Protein AF-A0A2M7XV37-F1 (afdb_monomer)

Secondary structure (DSSP, 8-state):
----HHHHHTT-HHHHHHHHHHHHTT-TTHHHHHHHHHTT-S-S--------TTSSHHHHHHHHHHHHHH--

Structure (mmCIF, N/CA/C/O backbone):
data_AF-A0A2M7XV37-F1
#
_entry.id   AF-A0A2M7XV37-F1
#
loop_
_atom_site.group_PDB
_atom_site.id
_atom_site.type_symbol
_atom_site.label_atom_id
_atom_site.label_alt_id
_atom_site.label_comp_id
_atom_site.label_asym_id
_atom_site.label_entity_id
_atom_site.label_seq_id
_atom_site.pdbx_PDB_ins_code
_atom_site.Cartn_x
_atom_site.Cartn_y
_atom_site.Cartn_z
_atom_site.occupancy
_atom_site.B_iso_or_equiv
_atom_site.auth_seq_id
_atom_site.auth_comp_id
_atom_site.auth_asym_id
_atom_site.auth_atom_id
_atom_site.pdbx_PDB_model_num
ATOM 1 N N . MET A 1 1 ? 18.513 -7.762 -14.610 1.00 55.50 1 MET A N 1
ATOM 2 C CA . MET A 1 1 ? 18.073 -8.153 -13.253 1.00 55.50 1 MET A CA 1
ATOM 3 C C . MET A 1 1 ? 16.678 -8.729 -13.376 1.00 55.50 1 MET A C 1
ATOM 5 O O . MET A 1 1 ? 15.886 -8.156 -14.109 1.00 55.50 1 MET A O 1
ATOM 9 N N . THR A 1 2 ? 16.396 -9.867 -12.747 1.00 74.25 2 THR A N 1
ATOM 10 C CA . THR A 1 2 ? 15.103 -10.551 -12.900 1.00 74.25 2 THR A CA 1
ATOM 11 C C . THR A 1 2 ? 14.244 -10.270 -11.676 1.00 74.25 2 THR A C 1
ATOM 13 O O . THR A 1 2 ? 14.626 -10.624 -10.561 1.00 74.25 2 THR A O 1
ATOM 16 N N . PHE A 1 3 ? 13.107 -9.608 -11.872 1.00 87.00 3 PHE A N 1
ATOM 17 C CA . PHE A 1 3 ? 12.109 -9.416 -10.823 1.00 87.00 3 PHE A CA 1
ATOM 18 C C . PHE A 1 3 ? 11.391 -10.738 -10.550 1.00 87.00 3 PHE A C 1
ATOM 20 O O . PHE A 1 3 ? 11.056 -11.470 -11.481 1.00 87.00 3 PHE A O 1
ATOM 27 N N . ASP A 1 4 ? 11.098 -11.030 -9.285 1.00 94.81 4 ASP A N 1
ATOM 28 C CA . ASP A 1 4 ? 10.238 -12.161 -8.928 1.00 94.81 4 ASP A CA 1
ATOM 29 C C . ASP A 1 4 ? 8.758 -11.783 -9.121 1.00 94.81 4 ASP A C 1
ATOM 31 O O . ASP A 1 4 ? 8.009 -11.626 -8.157 1.00 94.81 4 ASP A O 1
ATOM 35 N N . ILE A 1 5 ? 8.347 -11.577 -10.380 1.00 95.62 5 ILE A N 1
ATOM 36 C CA . ILE A 1 5 ? 6.970 -11.187 -10.734 1.00 95.62 5 ILE A CA 1
ATOM 37 C C . ILE A 1 5 ? 5.979 -12.241 -10.249 1.00 95.62 5 ILE A C 1
ATOM 39 O O . ILE A 1 5 ? 4.967 -11.907 -9.641 1.00 95.62 5 ILE A O 1
ATOM 43 N N . LYS A 1 6 ? 6.304 -13.524 -10.442 1.00 95.94 6 LYS A N 1
ATOM 44 C CA . LYS A 1 6 ? 5.473 -14.626 -9.956 1.00 95.94 6 LYS A CA 1
ATOM 45 C C . LYS A 1 6 ? 5.311 -14.564 -8.437 1.00 95.94 6 LYS A C 1
ATOM 47 O O . LYS A 1 6 ? 4.192 -14.665 -7.952 1.00 95.94 6 LYS A O 1
ATOM 52 N N . GLY A 1 7 ? 6.392 -14.344 -7.688 1.00 97.38 7 GLY A N 1
ATOM 53 C CA . GLY A 1 7 ? 6.325 -14.178 -6.239 1.00 97.38 7 GLY A CA 1
ATOM 54 C C . GLY A 1 7 ? 5.481 -12.979 -5.807 1.00 97.38 7 GLY A C 1
ATOM 55 O O . GLY A 1 7 ? 4.758 -13.085 -4.819 1.00 97.38 7 GLY A O 1
ATOM 56 N N . ILE A 1 8 ? 5.519 -11.864 -6.542 1.00 96.50 8 ILE A N 1
ATOM 57 C CA . ILE A 1 8 ? 4.651 -10.703 -6.281 1.00 96.50 8 ILE A CA 1
ATOM 58 C C . ILE A 1 8 ? 3.176 -11.083 -6.473 1.00 96.50 8 ILE A C 1
ATOM 60 O O . ILE A 1 8 ? 2.373 -10.858 -5.567 1.00 96.50 8 ILE A O 1
ATOM 64 N N . LEU A 1 9 ? 2.834 -11.696 -7.610 1.00 95.44 9 LEU A N 1
ATOM 65 C CA . LEU A 1 9 ? 1.461 -12.101 -7.939 1.00 95.44 9 LEU A CA 1
ATOM 66 C C . LEU A 1 9 ? 0.927 -13.197 -7.000 1.00 95.44 9 LEU A C 1
ATOM 68 O O . LEU A 1 9 ? -0.248 -13.185 -6.650 1.00 95.44 9 LEU A O 1
ATOM 72 N N . ASP A 1 10 ? 1.800 -14.085 -6.520 1.00 96.56 10 ASP A N 1
ATOM 73 C CA . ASP A 1 10 ? 1.484 -15.128 -5.534 1.00 96.56 10 ASP A CA 1
ATOM 74 C C . ASP A 1 10 ? 1.420 -14.589 -4.082 1.00 96.56 10 ASP A C 1
ATOM 76 O O . ASP A 1 10 ? 1.327 -15.369 -3.128 1.00 96.56 10 ASP A O 1
ATOM 80 N N . GLY A 1 11 ? 1.538 -13.273 -3.870 1.00 95.19 11 GLY A N 1
ATOM 81 C CA . GLY A 1 11 ? 1.442 -12.660 -2.541 1.00 95.19 11 GLY A CA 1
ATOM 82 C C . GLY A 1 11 ? 2.649 -12.914 -1.626 1.00 95.19 11 GLY A C 1
ATOM 83 O O . GLY A 1 11 ? 2.539 -12.824 -0.399 1.00 95.19 11 GLY A O 1
ATOM 84 N N . LYS A 1 12 ? 3.822 -13.262 -2.170 1.00 98.06 12 LYS A N 1
ATO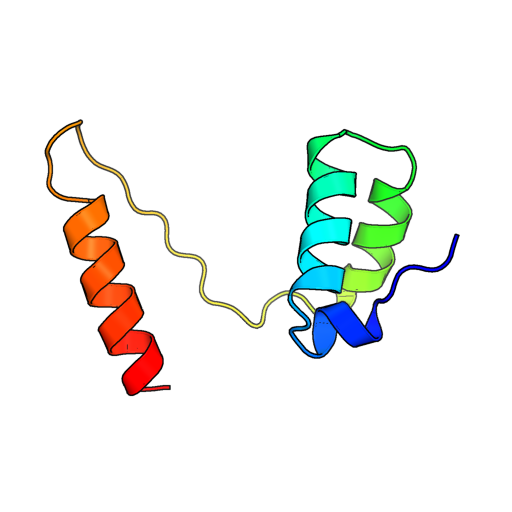M 85 C CA . LYS A 1 12 ? 5.023 -13.545 -1.369 1.00 98.06 12 LYS A CA 1
ATOM 86 C C . LYS A 1 12 ? 5.571 -12.257 -0.760 1.00 98.06 12 LYS A C 1
ATOM 88 O O . LYS A 1 12 ? 6.126 -11.405 -1.452 1.00 98.06 12 LYS A O 1
ATOM 93 N N . ARG A 1 13 ? 5.509 -12.167 0.574 1.00 96.69 13 ARG A N 1
ATOM 94 C CA . ARG A 1 13 ? 5.939 -10.993 1.356 1.00 96.69 13 ARG A CA 1
ATOM 95 C C . ARG A 1 13 ? 7.315 -10.455 0.951 1.00 96.69 13 ARG A C 1
ATOM 97 O O . ARG A 1 13 ? 7.446 -9.260 0.738 1.00 96.69 13 ARG A O 1
ATOM 104 N N . LEU A 1 14 ? 8.324 -11.320 0.807 1.00 96.56 14 LEU A N 1
ATOM 105 C CA . LEU A 1 14 ? 9.684 -10.892 0.453 1.00 96.56 14 LEU A CA 1
ATOM 106 C C . LEU A 1 14 ? 9.775 -10.296 -0.961 1.00 96.56 14 LEU A C 1
ATOM 108 O O . LEU A 1 14 ? 10.489 -9.314 -1.158 1.00 96.56 14 LEU A O 1
ATOM 112 N N . ALA A 1 15 ? 9.063 -10.873 -1.934 1.00 96.88 15 ALA A N 1
ATOM 113 C CA . ALA A 1 15 ? 9.043 -10.373 -3.306 1.00 96.88 15 ALA A CA 1
ATOM 114 C C . ALA A 1 15 ? 8.384 -8.984 -3.365 1.00 96.88 15 ALA A C 1
ATOM 116 O O . ALA A 1 15 ? 8.954 -8.057 -3.939 1.00 96.88 15 ALA A O 1
ATOM 117 N N . ILE A 1 16 ? 7.254 -8.815 -2.665 1.00 96.75 16 ILE A N 1
ATOM 118 C CA . ILE A 1 16 ? 6.553 -7.528 -2.533 1.00 96.75 16 ILE A CA 1
ATOM 119 C C . ILE A 1 16 ? 7.436 -6.488 -1.834 1.00 96.75 16 ILE A C 1
ATOM 121 O O . ILE A 1 16 ? 7.584 -5.378 -2.337 1.00 96.75 16 ILE A O 1
ATOM 125 N N . SER A 1 17 ? 8.073 -6.832 -0.709 1.00 96.69 17 SER A N 1
ATOM 126 C CA . SER A 1 17 ? 8.953 -5.899 0.008 1.00 96.69 17 SER A CA 1
ATOM 127 C C . SER A 1 17 ? 10.116 -5.413 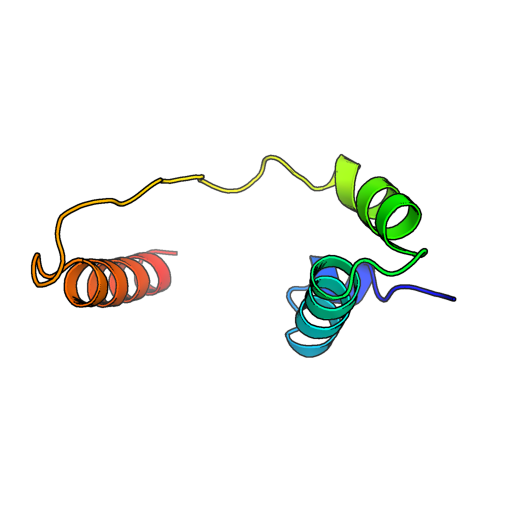-0.859 1.00 96.69 17 SER A C 1
ATOM 129 O O . SER A 1 17 ? 10.431 -4.229 -0.837 1.00 96.69 17 SER A O 1
ATOM 131 N N . ARG A 1 18 ? 10.726 -6.292 -1.666 1.00 95.00 18 ARG A N 1
ATOM 132 C CA . ARG A 1 18 ? 11.793 -5.900 -2.604 1.00 95.00 18 ARG A CA 1
ATOM 133 C C . ARG A 1 18 ? 11.291 -4.950 -3.691 1.00 95.00 18 ARG A C 1
ATOM 135 O O . ARG A 1 18 ? 11.979 -3.980 -3.991 1.00 95.00 18 ARG A O 1
ATOM 142 N N . ALA A 1 19 ? 10.107 -5.209 -4.248 1.00 95.31 19 ALA A N 1
ATOM 143 C CA . ALA A 1 19 ? 9.473 -4.326 -5.225 1.00 95.31 19 ALA A CA 1
ATOM 144 C C . ALA A 1 19 ? 9.190 -2.934 -4.635 1.00 95.31 19 ALA A C 1
ATOM 146 O O . ALA A 1 19 ? 9.542 -1.928 -5.246 1.00 95.31 19 ALA A O 1
ATOM 147 N N . LEU A 1 20 ? 8.649 -2.870 -3.413 1.00 95.25 20 LEU A N 1
ATOM 148 C CA . LEU A 1 20 ? 8.432 -1.606 -2.701 1.00 95.25 20 LEU A CA 1
ATOM 149 C C . LEU A 1 20 ? 9.745 -0.853 -2.477 1.00 95.25 20 LEU A C 1
ATOM 151 O O . LEU A 1 20 ? 9.831 0.323 -2.811 1.00 95.25 20 LEU A O 1
ATOM 155 N N . SER A 1 21 ? 10.799 -1.536 -2.022 1.00 95.25 21 SER A N 1
ATOM 156 C CA . SER A 1 21 ? 12.109 -0.904 -1.838 1.00 95.25 21 SER A CA 1
ATOM 157 C C . SER A 1 21 ? 12.712 -0.360 -3.138 1.00 95.25 21 SER A C 1
ATOM 159 O O . SER A 1 21 ? 13.460 0.612 -3.088 1.00 95.25 21 SER A O 1
ATOM 161 N N . ILE A 1 22 ? 12.437 -0.960 -4.300 1.00 93.62 22 ILE A N 1
ATOM 162 C CA . ILE A 1 22 ? 12.868 -0.410 -5.598 1.00 93.62 22 ILE A CA 1
ATOM 163 C C . ILE A 1 22 ? 12.171 0.931 -5.859 1.00 93.62 22 ILE A C 1
ATOM 165 O O . ILE A 1 22 ? 12.844 1.907 -6.191 1.00 93.62 22 ILE A O 1
ATOM 169 N N . ILE A 1 23 ? 10.853 0.977 -5.648 1.00 93.44 23 ILE A N 1
ATOM 170 C CA . ILE A 1 23 ? 10.014 2.164 -5.861 1.00 93.44 23 ILE A CA 1
ATOM 171 C C . ILE A 1 23 ? 10.395 3.288 -4.890 1.00 93.44 23 ILE A C 1
ATOM 173 O O . ILE A 1 23 ? 10.655 4.411 -5.315 1.00 93.44 23 ILE A O 1
ATOM 177 N N . GLU A 1 24 ? 10.482 2.988 -3.594 1.00 95.44 24 GLU A N 1
ATOM 178 C CA . GLU A 1 24 ? 10.784 3.973 -2.545 1.00 95.44 24 GLU A CA 1
ATOM 179 C C . GLU A 1 24 ? 12.168 4.609 -2.715 1.00 95.44 24 GLU A C 1
ATOM 181 O O . GLU A 1 24 ? 12.344 5.793 -2.437 1.00 95.44 24 GLU A O 1
ATOM 186 N N . ASN A 1 25 ? 13.143 3.838 -3.206 1.00 95.50 25 ASN A N 1
ATOM 187 C CA . ASN A 1 25 ? 14.507 4.318 -3.430 1.00 95.50 25 ASN A CA 1
ATOM 188 C C . ASN A 1 25 ? 14.734 4.884 -4.841 1.00 95.50 25 ASN A C 1
ATOM 190 O O . ASN A 1 25 ? 15.886 5.108 -5.206 1.00 95.50 25 ASN A O 1
ATOM 194 N N . GLN A 1 26 ? 13.672 5.093 -5.630 1.00 92.31 26 GLN A N 1
ATOM 195 C CA . GLN A 1 26 ? 13.741 5.707 -6.965 1.00 92.31 26 GLN A CA 1
ATOM 196 C C . GLN A 1 26 ? 14.786 5.055 -7.879 1.00 92.31 26 GLN A C 1
ATOM 198 O O . GLN A 1 26 ? 15.536 5.732 -8.585 1.00 92.31 26 GLN A O 1
ATOM 203 N N . ARG A 1 27 ? 14.901 3.725 -7.817 1.00 91.94 27 ARG A N 1
ATOM 204 C CA . ARG A 1 27 ? 15.937 3.035 -8.584 1.00 91.94 27 ARG A CA 1
ATOM 205 C C . ARG A 1 27 ? 15.587 3.005 -10.073 1.00 91.94 27 ARG A C 1
ATOM 207 O O . ARG A 1 27 ? 14.423 3.101 -10.454 1.00 91.94 27 ARG A O 1
ATOM 214 N N . ALA A 1 28 ? 16.598 2.822 -10.918 1.00 92.56 28 ALA A N 1
ATOM 215 C CA . ALA A 1 28 ? 16.438 2.818 -12.374 1.00 92.56 28 ALA A CA 1
ATOM 216 C C . ALA A 1 28 ? 15.514 1.697 -12.892 1.00 92.56 28 ALA A C 1
ATOM 218 O O . ALA A 1 28 ? 15.045 1.750 -14.023 1.00 92.56 28 ALA A O 1
ATOM 219 N N . GLU A 1 29 ? 15.254 0.670 -12.084 1.00 91.81 29 GLU A N 1
ATOM 220 C CA . GLU A 1 29 ? 14.448 -0.489 -12.458 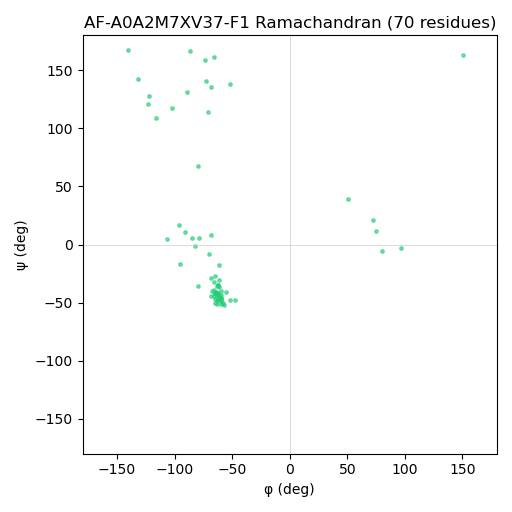1.00 91.81 29 GLU A CA 1
ATOM 221 C C . GLU A 1 29 ? 12.928 -0.276 -12.327 1.00 91.81 29 GLU A C 1
ATOM 223 O O . GLU A 1 29 ? 12.173 -1.204 -12.622 1.00 91.81 29 GLU A O 1
ATOM 228 N N . ILE A 1 30 ? 12.470 0.901 -11.877 1.00 93.81 30 ILE A N 1
ATOM 229 C CA . ILE A 1 30 ? 11.044 1.177 -11.630 1.00 93.81 30 ILE A CA 1
ATOM 230 C C . ILE A 1 30 ? 10.201 0.965 -12.884 1.00 93.81 30 ILE A C 1
ATOM 232 O O . ILE A 1 30 ? 9.235 0.212 -12.807 1.00 93.81 30 ILE A O 1
ATOM 236 N N . ASP A 1 31 ? 10.587 1.553 -14.017 1.00 93.62 31 ASP A N 1
ATOM 237 C CA . ASP A 1 31 ? 9.779 1.504 -15.243 1.00 93.62 31 ASP A CA 1
ATOM 238 C C . ASP A 1 31 ? 9.550 0.056 -15.697 1.00 93.62 31 ASP A C 1
ATOM 240 O O . ASP A 1 31 ? 8.415 -0.379 -15.895 1.00 93.62 31 ASP A O 1
ATOM 244 N N . ALA A 1 32 ? 10.623 -0.742 -15.729 1.00 94.31 32 ALA A N 1
ATOM 245 C CA . ALA A 1 32 ? 10.560 -2.154 -16.096 1.00 94.31 32 ALA A CA 1
ATOM 246 C C . ALA A 1 32 ? 9.717 -2.991 -15.114 1.00 94.31 32 ALA A C 1
ATOM 248 O O . ALA A 1 32 ? 9.024 -3.923 -15.527 1.00 94.31 32 ALA A O 1
ATOM 249 N N . LEU A 1 33 ? 9.766 -2.672 -13.816 1.00 94.19 33 LEU A N 1
ATOM 250 C CA . LEU A 1 33 ? 8.930 -3.314 -12.801 1.00 94.19 33 LEU A CA 1
ATOM 251 C C . LEU A 1 33 ? 7.450 -2.941 -12.978 1.00 94.19 33 LEU A C 1
ATOM 253 O O . LEU A 1 33 ? 6.589 -3.819 -12.894 1.00 94.19 33 LEU A O 1
ATOM 257 N N . THR A 1 34 ? 7.142 -1.664 -13.216 1.00 92.25 34 THR A N 1
ATOM 258 C CA . THR A 1 34 ? 5.762 -1.196 -13.402 1.00 92.25 34 THR A CA 1
ATOM 259 C C . THR A 1 34 ? 5.145 -1.725 -14.687 1.00 92.25 34 THR A C 1
ATOM 261 O O . THR A 1 34 ? 3.996 -2.166 -14.647 1.00 92.25 34 THR A O 1
ATOM 264 N N . ASP A 1 35 ? 5.901 -1.776 -15.785 1.00 94.44 35 ASP A N 1
ATOM 265 C CA . ASP A 1 35 ? 5.443 -2.339 -17.058 1.00 94.44 35 ASP A CA 1
ATOM 266 C C . ASP A 1 35 ? 5.089 -3.823 -16.912 1.00 94.44 35 ASP A C 1
ATOM 268 O O . ASP A 1 35 ? 4.023 -4.260 -17.351 1.00 94.44 35 ASP A O 1
ATOM 272 N N . ALA A 1 36 ? 5.931 -4.594 -16.214 1.00 94.62 36 ALA A N 1
ATOM 273 C CA . ALA A 1 36 ? 5.686 -6.015 -15.967 1.00 94.62 36 ALA A CA 1
ATOM 274 C C . ALA A 1 36 ? 4.441 -6.282 -15.099 1.00 94.62 36 ALA A C 1
ATOM 276 O O . ALA A 1 36 ? 3.840 -7.351 -15.200 1.00 94.62 36 ALA A O 1
ATOM 277 N N . LEU A 1 37 ? 4.050 -5.335 -14.241 1.00 94.50 37 LEU A N 1
ATOM 278 C CA . LEU A 1 37 ? 2.893 -5.470 -13.350 1.00 94.50 37 LEU A CA 1
ATOM 279 C C . LEU A 1 37 ? 1.611 -4.846 -13.917 1.00 94.50 37 LEU A C 1
ATOM 281 O O . LEU A 1 37 ? 0.527 -5.172 -13.431 1.00 94.50 37 LEU A O 1
ATOM 285 N N . HIS A 1 38 ? 1.704 -3.983 -14.934 1.00 94.25 38 HIS A N 1
ATOM 286 C CA . HIS A 1 38 ? 0.592 -3.154 -15.411 1.00 94.25 38 HIS A CA 1
ATOM 287 C C . HIS A 1 38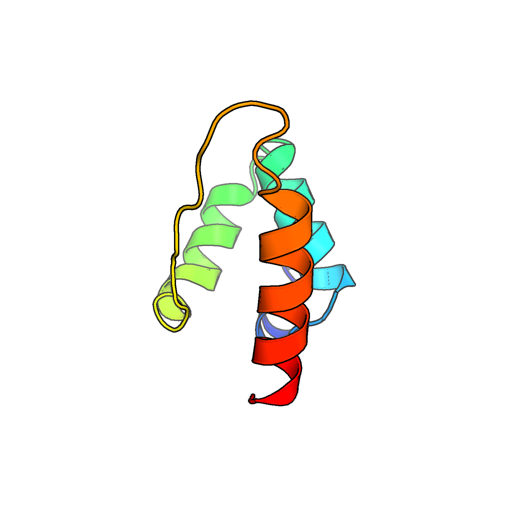 ? -0.657 -3.970 -15.787 1.00 94.25 38 HIS A C 1
ATOM 289 O O . HIS A 1 38 ? -1.774 -3.602 -15.426 1.00 94.25 38 HIS A O 1
ATOM 295 N N . GLY A 1 39 ? -0.469 -5.118 -16.447 1.00 95.00 39 GLY A N 1
ATOM 296 C CA . GLY A 1 39 ? -1.558 -6.011 -16.868 1.00 95.00 39 GLY A CA 1
ATOM 297 C C . GLY A 1 39 ? -2.281 -6.750 -15.733 1.00 95.00 39 GLY A C 1
ATOM 298 O O . GLY A 1 39 ? -3.294 -7.393 -15.987 1.00 95.00 39 GLY A O 1
ATOM 299 N N . HIS A 1 40 ? -1.784 -6.666 -14.495 1.00 94.31 40 HIS A N 1
ATOM 300 C CA . HIS A 1 40 ? -2.344 -7.343 -13.318 1.00 94.31 40 HIS A CA 1
ATOM 301 C C . HIS A 1 40 ? -3.067 -6.386 -12.352 1.00 94.31 40 HIS A C 1
ATOM 303 O O . HIS A 1 40 ? -3.479 -6.787 -11.262 1.00 94.31 40 HIS A O 1
ATOM 309 N N . LEU A 1 41 ? -3.192 -5.105 -12.712 1.00 92.56 41 LEU A N 1
ATOM 310 C CA . LEU A 1 41 ? -3.818 -4.079 -11.878 1.00 92.56 41 LEU A CA 1
ATOM 311 C C . LEU A 1 41 ? -5.346 -4.031 -12.079 1.00 92.56 41 LEU A C 1
ATOM 313 O O . LEU A 1 41 ? -5.887 -4.581 -13.028 1.00 92.56 41 LEU A O 1
ATOM 317 N N . GLY A 1 42 ? -6.056 -3.339 -11.179 1.00 93.56 42 GLY A N 1
ATOM 318 C CA . GLY A 1 42 ? -7.506 -3.099 -11.294 1.00 93.56 42 GLY A CA 1
ATOM 319 C C . GLY A 1 42 ? -8.402 -4.069 -10.516 1.00 93.56 42 GLY A C 1
ATOM 320 O O . GLY A 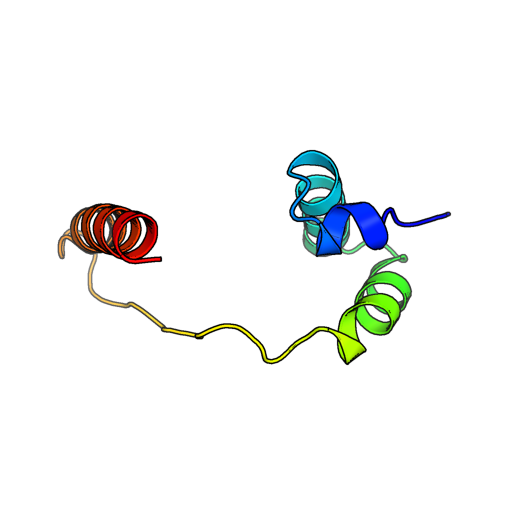1 42 ? -9.609 -3.862 -10.452 1.00 93.56 42 GLY A O 1
ATOM 321 N N . HIS A 1 43 ? -7.824 -5.074 -9.856 1.00 90.94 43 HIS A N 1
ATOM 322 C CA . HIS A 1 43 ? -8.561 -6.096 -9.098 1.00 90.94 43 HIS A CA 1
ATOM 323 C C . HIS A 1 43 ? -8.684 -5.810 -7.589 1.00 90.94 43 HIS A C 1
ATOM 325 O O . HIS A 1 43 ? -8.975 -6.715 -6.813 1.00 90.94 43 HIS A O 1
ATOM 331 N N . ALA A 1 44 ? -8.439 -4.572 -7.147 1.00 91.81 44 ALA A N 1
ATOM 332 C CA . ALA A 1 44 ? -8.461 -4.201 -5.732 1.00 91.81 44 ALA A CA 1
ATOM 333 C C . ALA A 1 44 ? -9.287 -2.934 -5.488 1.00 91.81 44 ALA A C 1
ATOM 335 O O . ALA A 1 44 ? -9.223 -1.977 -6.263 1.00 91.81 44 ALA A O 1
ATOM 336 N N . PHE A 1 45 ? -10.010 -2.900 -4.367 1.00 92.12 45 PHE A N 1
ATOM 337 C CA . PHE A 1 45 ? -10.679 -1.691 -3.896 1.00 92.12 45 PHE A CA 1
ATOM 338 C C . PHE A 1 45 ? -9.650 -0.650 -3.440 1.00 92.12 45 PHE A C 1
ATOM 340 O O . PHE A 1 45 ? -8.710 -0.966 -2.709 1.00 92.12 45 PHE A O 1
ATOM 347 N N . ARG A 1 46 ? -9.842 0.611 -3.840 1.00 94.12 46 ARG A N 1
ATOM 348 C CA . ARG A 1 46 ? -9.009 1.744 -3.415 1.00 94.12 46 ARG A CA 1
ATOM 349 C C . ARG A 1 46 ? -9.855 2.727 -2.616 1.00 94.12 46 ARG A C 1
ATOM 351 O O . ARG A 1 46 ? -10.707 3.404 -3.180 1.00 94.12 46 ARG A O 1
ATOM 358 N N . ILE A 1 47 ? -9.613 2.792 -1.310 1.00 93.56 47 ILE A N 1
ATOM 359 C CA . ILE A 1 47 ? -10.413 3.579 -0.364 1.00 93.56 47 ILE A CA 1
ATOM 360 C C . ILE A 1 47 ? -9.486 4.550 0.366 1.00 93.56 47 ILE A C 1
ATOM 362 O O . ILE A 1 47 ? -8.518 4.136 1.000 1.00 93.56 47 ILE A O 1
ATOM 366 N N . GLY A 1 48 ? -9.766 5.849 0.251 1.00 95.44 48 GLY A N 1
ATOM 367 C CA . GLY A 1 48 ? -9.043 6.897 0.968 1.00 95.44 48 GLY A CA 1
ATOM 368 C C . GLY A 1 48 ? -9.684 7.174 2.325 1.00 95.44 48 GLY A C 1
ATOM 369 O O . GLY A 1 48 ? -10.892 7.383 2.401 1.00 95.44 48 GLY A O 1
ATOM 370 N N . VAL A 1 49 ? -8.881 7.209 3.389 1.00 94.81 49 VAL A N 1
ATOM 371 C CA . VAL A 1 49 ? -9.342 7.515 4.752 1.00 94.81 49 VAL A CA 1
ATOM 372 C C . VAL A 1 49 ? -8.569 8.715 5.292 1.00 94.81 49 VAL A C 1
ATOM 374 O O . VAL A 1 49 ? -7.341 8.735 5.271 1.00 94.81 49 VAL A O 1
ATOM 377 N N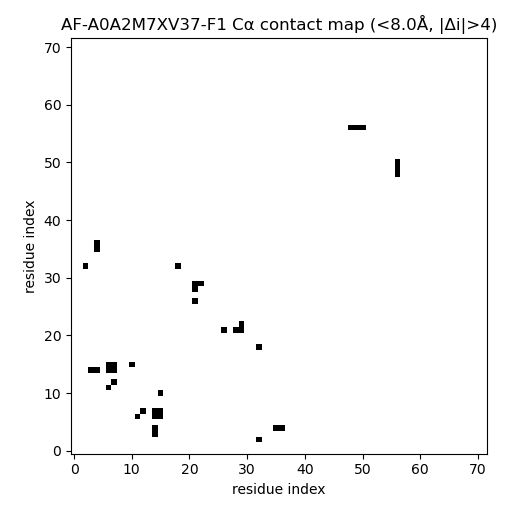 . THR A 1 50 ? -9.288 9.731 5.773 1.00 94.75 50 THR A N 1
ATOM 378 C CA . THR A 1 50 ? -8.724 11.002 6.255 1.00 94.75 50 THR A CA 1
ATOM 379 C C . THR A 1 50 ? -9.448 11.497 7.510 1.00 94.75 50 THR A C 1
ATOM 381 O O . THR A 1 50 ? -10.486 10.964 7.891 1.00 94.75 50 THR A O 1
ATOM 384 N N . GLY A 1 51 ? -8.874 12.489 8.191 1.00 94.31 51 GLY A N 1
ATOM 385 C CA . GLY A 1 51 ? -9.398 13.080 9.426 1.00 94.31 51 GLY A CA 1
ATOM 386 C C . GLY A 1 51 ? -8.283 13.631 10.328 1.00 94.31 51 GLY A C 1
ATOM 387 O O . GLY A 1 51 ? -7.116 13.258 10.157 1.00 94.31 51 GLY A O 1
ATOM 388 N N . PRO A 1 52 ? -8.604 14.487 11.313 1.00 96.06 52 PRO A N 1
ATOM 389 C CA . PRO A 1 52 ? -7.604 15.168 12.137 1.00 96.06 52 PRO A CA 1
ATOM 390 C C . PRO A 1 52 ? -6.791 14.199 13.020 1.00 96.06 52 PRO A C 1
ATOM 392 O O . PRO A 1 52 ? -7.205 13.048 13.231 1.00 96.06 52 PRO A O 1
ATOM 395 N N . PRO A 1 53 ? -5.612 14.608 13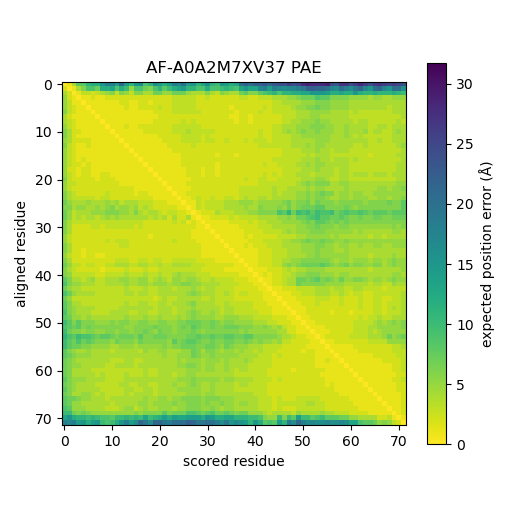.529 1.00 95.50 53 PRO A N 1
ATOM 396 C CA . PRO A 1 53 ? -4.886 13.851 14.550 1.00 95.50 53 PRO A CA 1
ATOM 397 C C . PRO A 1 53 ? -5.802 13.517 15.737 1.00 95.50 53 PRO A C 1
ATOM 399 O O . PRO A 1 53 ? -6.619 14.337 16.137 1.00 95.50 53 PRO A O 1
ATOM 402 N N . GLY A 1 54 ? -5.716 12.294 16.265 1.00 95.25 54 GLY A N 1
ATOM 403 C CA . GLY A 1 54 ? -6.572 11.849 17.374 1.00 95.25 54 GLY A CA 1
ATOM 404 C C . GLY A 1 54 ? -7.999 11.413 17.002 1.00 95.25 54 GLY A C 1
ATOM 405 O O . GLY A 1 54 ? -8.679 10.856 17.851 1.00 95.25 54 GLY A O 1
ATOM 406 N N . ALA A 1 55 ? -8.447 11.546 15.745 1.00 96.06 55 ALA A N 1
ATOM 407 C CA . ALA A 1 55 ? -9.801 11.146 15.313 1.00 96.06 55 ALA A CA 1
ATOM 408 C C . ALA A 1 55 ? -10.088 9.624 15.312 1.00 96.06 55 ALA A C 1
ATOM 410 O O . ALA A 1 55 ? -11.085 9.188 14.750 1.00 96.06 55 ALA A O 1
ATOM 411 N N . GLY A 1 56 ? -9.190 8.792 15.850 1.00 96.56 56 GLY A N 1
ATOM 412 C CA . GLY A 1 56 ? -9.382 7.337 15.902 1.00 96.56 56 GLY A CA 1
ATOM 413 C C . GLY A 1 56 ? -9.191 6.588 14.574 1.00 96.56 56 GLY A C 1
ATOM 414 O O . GLY A 1 56 ? -9.507 5.407 14.501 1.00 96.56 56 GLY A O 1
ATOM 415 N N . LYS A 1 57 ? -8.643 7.232 13.531 1.00 97.19 57 LYS A N 1
ATOM 416 C CA . LYS A 1 57 ? -8.455 6.627 12.193 1.00 97.19 57 LYS A CA 1
ATOM 417 C C . LYS A 1 57 ? -7.725 5.283 12.225 1.00 97.19 57 LYS A C 1
ATOM 419 O O . LYS A 1 57 ? -8.193 4.339 11.607 1.00 97.19 57 LYS A O 1
ATOM 424 N N . SER A 1 58 ? -6.601 5.191 12.940 1.00 95.69 58 SER A N 1
ATOM 425 C CA . SER A 1 58 ? -5.817 3.951 13.006 1.00 95.69 58 SER A CA 1
ATOM 426 C C . SER A 1 58 ? -6.588 2.828 13.696 1.00 95.69 58 SER A C 1
ATOM 428 O O . SER A 1 58 ? -6.595 1.719 13.187 1.00 95.69 58 SER A O 1
ATOM 430 N N . SER A 1 59 ? -7.297 3.123 14.792 1.00 97.19 59 SER A N 1
ATOM 431 C CA . SER A 1 59 ? -8.138 2.142 15.494 1.00 97.19 59 SER A CA 1
ATOM 432 C C . SER A 1 59 ? -9.301 1.656 14.629 1.00 97.19 59 SER A C 1
ATOM 434 O O . SER A 1 59 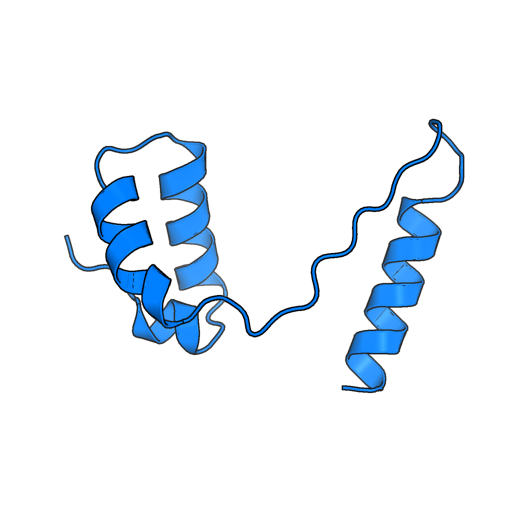? -9.599 0.468 14.605 1.00 97.19 59 SER A O 1
ATOM 436 N N . LEU A 1 60 ? -9.946 2.562 13.888 1.00 96.06 60 LEU A N 1
ATOM 437 C CA . LEU A 1 60 ? -10.999 2.197 12.941 1.00 96.06 60 LEU A CA 1
ATOM 438 C C . LEU A 1 60 ? -10.460 1.298 11.821 1.00 96.06 60 LEU A C 1
ATOM 440 O O . LEU A 1 60 ? -11.078 0.287 11.506 1.00 96.06 60 LEU A O 1
ATOM 444 N N . LEU A 1 61 ? -9.327 1.675 11.221 1.00 96.31 61 LEU A N 1
ATOM 445 C CA . LEU A 1 61 ? -8.708 0.924 10.130 1.00 96.31 61 LEU A CA 1
ATOM 446 C C . LEU A 1 61 ? -8.260 -0.469 10.575 1.00 96.31 61 LEU A C 1
ATOM 448 O O . LEU A 1 61 ? -8.476 -1.417 9.832 1.00 96.31 61 LEU A O 1
ATOM 452 N N . ASP A 1 62 ? -7.680 -0.595 11.768 1.00 97.06 62 ASP A N 1
ATOM 453 C CA . ASP A 1 62 ? -7.230 -1.878 12.319 1.00 97.06 62 ASP A CA 1
ATOM 454 C C . ASP A 1 62 ? -8.403 -2.863 12.458 1.00 97.06 62 ASP A C 1
ATOM 456 O O . ASP A 1 62 ? -8.389 -3.941 11.862 1.00 97.06 62 ASP A O 1
ATOM 460 N N . ASN A 1 63 ? -9.491 -2.422 13.102 1.00 96.56 63 ASN A N 1
ATOM 461 C CA . ASN A 1 63 ? -10.718 -3.214 13.239 1.00 96.56 63 ASN A CA 1
ATOM 462 C C . ASN A 1 63 ? -11.368 -3.531 11.880 1.00 96.56 63 ASN A C 1
ATOM 464 O O . ASN A 1 63 ? -11.837 -4.645 11.654 1.00 96.56 63 ASN A O 1
ATOM 468 N N . LEU A 1 64 ? -11.412 -2.563 10.955 1.00 95.12 64 LEU A N 1
ATOM 469 C CA . LEU A 1 64 ? -11.990 -2.769 9.623 1.00 95.12 64 LEU A CA 1
ATOM 470 C C . LEU A 1 64 ? -11.205 -3.821 8.827 1.00 95.12 64 LEU A C 1
ATOM 472 O O . LEU A 1 64 ? -11.808 -4.687 8.194 1.00 95.12 64 LEU A O 1
ATOM 476 N N . ILE A 1 65 ? -9.870 -3.755 8.869 1.00 95.56 65 ILE A N 1
ATOM 477 C CA . ILE A 1 65 ? -8.985 -4.721 8.210 1.00 95.56 65 ILE A CA 1
ATOM 478 C C . ILE A 1 65 ? -9.169 -6.110 8.823 1.00 95.56 65 ILE A C 1
ATOM 480 O O . ILE A 1 65 ? -9.232 -7.086 8.075 1.00 95.56 65 ILE A O 1
ATOM 484 N N . GLU A 1 66 ? -9.268 -6.216 10.151 1.00 96.81 66 GLU A N 1
ATOM 485 C CA . GLU A 1 66 ? -9.531 -7.490 10.825 1.00 96.81 66 GLU A CA 1
ATOM 486 C C . GLU A 1 66 ? -10.835 -8.124 10.328 1.00 96.81 66 GLU A C 1
ATOM 488 O O . GLU A 1 66 ? -10.818 -9.268 9.864 1.00 96.81 66 GLU A O 1
ATOM 493 N N . VAL A 1 67 ? -11.937 -7.367 10.342 1.00 96.44 67 VAL A N 1
ATOM 494 C CA . VAL A 1 67 ? -13.245 -7.849 9.875 1.00 96.44 67 VAL A CA 1
ATOM 495 C C . VAL A 1 67 ? -13.182 -8.266 8.406 1.00 96.44 67 VAL A C 1
ATOM 497 O O . VAL A 1 67 ? -13.590 -9.375 8.070 1.00 96.44 67 VAL A O 1
ATOM 500 N N . TRP A 1 68 ? -12.620 -7.438 7.521 1.00 94.19 68 TRP A N 1
ATOM 501 C CA . TRP A 1 68 ? -12.535 -7.767 6.093 1.00 94.19 68 TRP A CA 1
ATOM 502 C C . TRP A 1 68 ? -11.698 -9.003 5.790 1.00 94.19 68 TRP A C 1
ATOM 504 O O . TRP A 1 68 ? -12.026 -9.750 4.872 1.00 94.19 68 TRP A O 1
ATOM 514 N N . ARG A 1 69 ? -10.629 -9.242 6.555 1.00 93.56 69 ARG A N 1
ATOM 515 C CA . ARG A 1 69 ? -9.819 -10.457 6.409 1.00 93.56 69 ARG A CA 1
ATOM 516 C C . ARG A 1 69 ? -10.566 -11.716 6.839 1.00 93.56 69 ARG A C 1
ATOM 518 O O . ARG A 1 69 ? -10.239 -12.786 6.338 1.00 93.56 69 ARG A O 1
ATOM 525 N N . GLN A 1 70 ? -11.513 -11.604 7.770 1.00 95.31 70 GLN A N 1
ATOM 526 C CA . GLN A 1 70 ? -12.358 -12.720 8.205 1.00 95.31 70 GLN A CA 1
ATOM 527 C C . GLN A 1 70 ? -13.497 -12.998 7.223 1.00 95.31 70 GLN A C 1
ATOM 529 O O . GLN A 1 70 ? -13.857 -14.152 7.020 1.00 95.31 70 GLN A O 1
ATOM 534 N N . THR A 1 71 ? -14.061 -11.952 6.618 1.00 90.00 71 THR A N 1
ATOM 535 C CA . THR A 1 71 ? -15.164 -12.062 5.652 1.00 90.00 71 THR A CA 1
ATOM 536 C C . THR A 1 71 ? -14.704 -12.339 4.218 1.00 90.00 71 THR A C 1
ATOM 538 O O . THR A 1 71 ? -15.534 -12.262 3.316 1.00 90.00 71 THR A O 1
ATOM 541 N N . GLY A 1 72 ? -13.400 -12.569 4.012 1.00 63.12 72 GLY A N 1
ATOM 542 C CA . GLY A 1 72 ? -12.777 -12.799 2.705 1.00 63.12 72 GLY A CA 1
ATOM 543 C C . GLY A 1 72 ? -13.393 -13.952 1.930 1.00 63.12 72 GLY A C 1
ATOM 544 O O . GLY A 1 72 ? -13.518 -15.051 2.516 1.00 63.12 72 GLY A O 1
#

Radius of gyration: 15.81 Å; Cα contacts (8 Å, |Δi|>4): 20; chains: 1; bounding box: 33×30×34 Å

Mean predicted aligned error: 3.96 Å

Solvent-accessible surface area (backbone atoms only — not comparable to full-atom values): 4689 Å² total; per-residue (Å²): 136,86,78,57,57,66,38,38,76,70,66,34,64,69,40,43,51,53,54,49,53,37,56,77,66,68,41,90,60,42,65,66,55,49,63,76,45,55,90,74,62,87,86,67,92,86,82,90,84,87,76,63,91,89,69,49,60,67,64,52,50,52,54,51,52,54,53,52,68,70,73,103

Foldseek 3Di:
DDQPLVCVVVVPPVSVVVLVVCVVVVHPCVV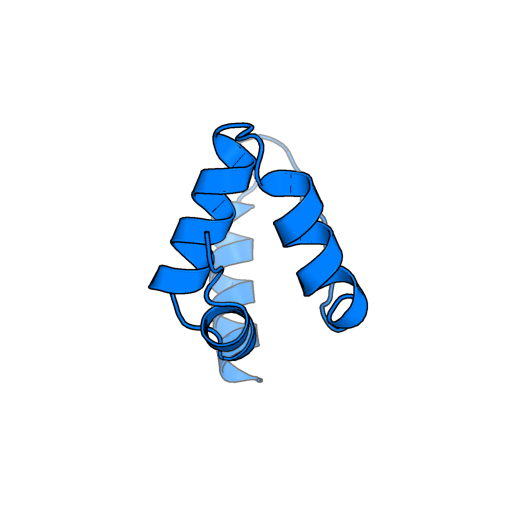VSCVSCVVVDDPDDDDDDDDDPPPCRVVVVVVVVVVVVVVD

pLDDT: mean 93.5, std 6.56, range [55.5, 98.06]

Sequence (72 aa):
MTFDIKGILDGKRLAISRALSIIENQRAEIDALTDALHGHLGHAFRIGVTGPPGAGKSSLLDNLIEVWRQTG